Protein AF-A0A950WDY4-F1 (afdb_monomer_lite)

Sequence (77 aa):
MQTKPKRELLTASYDWYRQMRETQPVFFDQKMQTWHLFRYDDVARVLSDHATFSSNESSFLPPEYRNATPISSSLLR

Foldseek 3Di:
DDDDPPVCVVCVVVVVLVVCVVPPQWDQDPVLRDIDHRDPVVVVCLVVPCVVRPPPCCVVDDPVCCCVDPVSVPPDD

Secondary structure (DSSP, 8-state):
--PPPHHHHHHHHHHHHHHHHHH-SEEEETTTTEEEE-SHHHHHHHHH-TTTS---GGGTS-GGGTTSSHHHHHS--

Radius of gyration: 17.26 Å; chains: 1; bounding box: 38×27×49 Å

Structure (mmCIF, N/CA/C/O backbone):
data_AF-A0A950WDY4-F1
#
_entry.id   AF-A0A950WDY4-F1
#
loop_
_atom_site.group_PDB
_atom_site.id
_atom_site.type_symbol
_atom_site.label_atom_id
_atom_site.label_alt_id
_atom_site.label_comp_id
_atom_site.label_asym_id
_atom_site.label_entity_id
_atom_site.label_seq_id
_atom_site.pdbx_PDB_ins_code
_atom_site.Cartn_x
_atom_site.Cartn_y
_atom_site.Cartn_z
_atom_site.occupancy
_atom_site.B_iso_or_equiv
_atom_site.auth_seq_id
_atom_site.auth_comp_id
_atom_site.auth_asym_id
_atom_site.auth_atom_id
_atom_site.pdbx_PDB_model_num
ATOM 1 N N . MET A 1 1 ? 1.003 6.799 35.500 1.00 50.88 1 MET A N 1
ATOM 2 C CA . MET A 1 1 ? 1.161 6.740 34.030 1.00 50.88 1 MET A CA 1
ATOM 3 C C . MET A 1 1 ? 0.493 5.457 33.561 1.00 50.88 1 MET A C 1
ATOM 5 O O . MET A 1 1 ? 0.984 4.391 33.900 1.00 50.88 1 MET A O 1
ATOM 9 N N . GLN A 1 2 ? -0.667 5.540 32.906 1.00 49.94 2 GLN A N 1
ATOM 10 C CA . GLN A 1 2 ? -1.416 4.359 32.459 1.00 49.94 2 GLN A CA 1
ATOM 11 C C . GLN A 1 2 ? -0.763 3.815 31.179 1.00 49.94 2 GLN A C 1
ATOM 13 O O . GLN A 1 2 ? -0.747 4.503 30.159 1.00 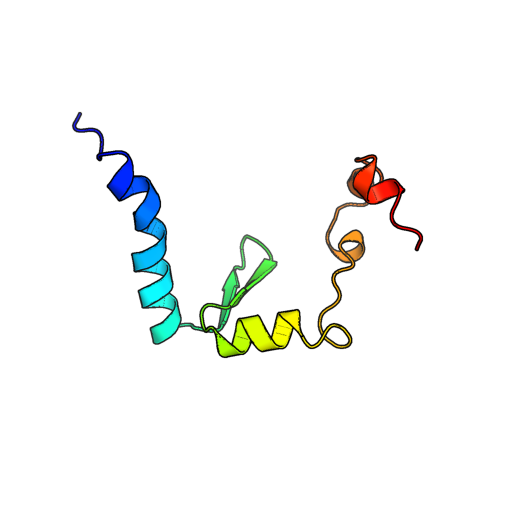49.94 2 GLN A O 1
ATOM 18 N N . THR A 1 3 ? -0.190 2.614 31.223 1.00 60.19 3 THR A N 1
ATOM 19 C CA . THR A 1 3 ? 0.319 1.922 30.032 1.00 60.19 3 THR A CA 1
ATOM 20 C C . THR A 1 3 ? -0.848 1.291 29.277 1.00 60.19 3 THR A C 1
ATOM 22 O O . THR A 1 3 ? -1.668 0.582 29.861 1.00 60.19 3 THR A O 1
ATOM 25 N N . LYS A 1 4 ? -0.950 1.560 27.969 1.00 66.50 4 LYS A N 1
ATOM 26 C CA . LYS A 1 4 ? -1.950 0.903 27.118 1.00 66.50 4 LYS A CA 1
ATOM 27 C C . LYS A 1 4 ? -1.722 -0.618 27.122 1.00 66.50 4 LYS A C 1
ATOM 29 O O . LYS A 1 4 ? -0.569 -1.053 27.045 1.00 66.50 4 LYS A O 1
ATOM 34 N N . PRO A 1 5 ? -2.779 -1.444 27.197 1.00 77.50 5 PRO A N 1
ATOM 35 C CA . PRO A 1 5 ? -2.647 -2.894 27.151 1.00 77.50 5 PRO A CA 1
ATOM 36 C C . PRO A 1 5 ? -2.001 -3.347 25.833 1.00 77.50 5 PRO A C 1
ATOM 38 O O . PRO A 1 5 ? -2.318 -2.842 24.758 1.00 77.50 5 PRO A O 1
ATOM 41 N N . LYS A 1 6 ? -1.123 -4.359 25.902 1.00 74.69 6 LYS A N 1
ATOM 42 C CA . LYS A 1 6 ? -0.336 -4.900 24.771 1.00 74.69 6 LYS A CA 1
ATOM 43 C C . LYS A 1 6 ? -1.155 -5.166 23.498 1.00 74.69 6 LYS A C 1
ATOM 45 O O . LYS A 1 6 ? -0.650 -4.976 22.400 1.00 74.69 6 LYS A O 1
ATOM 50 N N . ARG A 1 7 ? -2.415 -5.594 23.635 1.00 72.75 7 ARG A N 1
ATOM 51 C CA . ARG A 1 7 ? -3.324 -5.840 22.499 1.00 72.75 7 ARG A CA 1
ATOM 52 C C . ARG A 1 7 ? -3.660 -4.569 21.723 1.00 72.75 7 ARG A C 1
ATOM 54 O O . ARG A 1 7 ? -3.685 -4.612 20.504 1.00 72.75 7 ARG A O 1
ATOM 61 N N . GLU A 1 8 ? -3.878 -3.461 22.421 1.00 75.62 8 GLU A N 1
ATOM 62 C CA . GLU A 1 8 ? -4.238 -2.178 21.810 1.00 75.62 8 GLU A CA 1
ATOM 63 C C . GLU A 1 8 ? -3.059 -1.600 21.012 1.00 75.62 8 GLU A C 1
ATOM 65 O O . GLU A 1 8 ? -3.247 -1.031 19.942 1.00 75.62 8 GLU A O 1
ATOM 70 N N . LEU A 1 9 ? -1.826 -1.835 21.477 1.00 74.56 9 LEU A N 1
ATOM 71 C CA . LEU A 1 9 ? -0.608 -1.480 20.740 1.00 74.56 9 LEU A CA 1
ATOM 72 C C . LEU A 1 9 ? -0.462 -2.271 19.432 1.00 74.56 9 LEU A C 1
ATOM 74 O O . LEU A 1 9 ? -0.018 -1.716 18.434 1.00 74.56 9 LEU A O 1
ATOM 78 N N . LEU A 1 10 ? -0.854 -3.550 19.422 1.00 76.44 10 LEU A N 1
ATOM 79 C CA . LEU A 1 10 ? -0.774 -4.401 18.228 1.00 76.44 10 LEU A CA 1
ATOM 80 C C . LEU A 1 10 ? -1.810 -4.026 17.161 1.00 76.44 10 LEU A C 1
ATOM 82 O O . LEU A 1 10 ? -1.600 -4.324 15.988 1.00 76.44 10 LEU A O 1
ATOM 86 N N . THR A 1 11 ? -2.924 -3.401 17.553 1.00 82.31 11 THR A N 1
ATOM 87 C CA . THR A 1 11 ? -4.013 -3.059 16.628 1.00 82.31 11 THR A CA 1
ATOM 88 C C . THR A 1 11 ? -4.054 -1.596 16.220 1.00 82.31 11 THR A C 1
ATOM 90 O O . THR A 1 11 ? -4.738 -1.282 15.251 1.00 82.31 11 THR A O 1
ATOM 93 N N . ALA A 1 12 ? -3.323 -0.712 16.906 1.00 80.25 12 ALA A N 1
ATOM 94 C CA . ALA A 1 12 ? -3.340 0.729 16.647 1.00 80.25 12 ALA A CA 1
ATOM 95 C C . ALA A 1 12 ? -3.070 1.089 15.172 1.00 80.25 12 ALA A C 1
ATOM 97 O O . ALA A 1 12 ? -3.674 2.016 14.636 1.00 80.25 12 ALA A O 1
ATOM 98 N N . SER A 1 13 ? -2.220 0.324 14.480 1.00 84.94 13 SER A N 1
ATOM 99 C CA . SER A 1 13 ? -1.928 0.546 13.059 1.00 84.94 13 SER A CA 1
ATOM 100 C C . SER A 1 13 ? -3.124 0.269 12.138 1.00 84.94 13 SER A C 1
ATOM 102 O O . SER A 1 13 ? -3.222 0.869 11.070 1.00 84.94 13 SER A O 1
ATOM 104 N N . TYR A 1 14 ? -4.057 -0.608 12.529 1.00 89.25 14 TYR A N 1
ATOM 105 C CA . TYR A 1 14 ? -5.193 -0.980 11.678 1.00 89.25 14 TYR A CA 1
ATOM 106 C C . TYR A 1 14 ? -6.220 0.139 11.519 1.00 89.25 14 TYR A C 1
ATOM 108 O O . TYR A 1 14 ? -6.837 0.230 10.453 1.00 89.25 14 TYR A O 1
ATOM 116 N N . ASP A 1 15 ? -6.380 0.990 12.533 1.00 91.06 15 ASP A N 1
ATOM 117 C CA . ASP A 1 15 ? -7.267 2.154 12.454 1.00 91.06 15 ASP A CA 1
ATOM 118 C C . ASP A 1 15 ? -6.738 3.153 11.421 1.00 91.06 15 ASP A C 1
ATOM 120 O O . ASP A 1 15 ? -7.476 3.591 10.536 1.00 91.06 15 ASP A O 1
ATOM 124 N N . TRP A 1 16 ? -5.428 3.413 11.445 1.00 91.06 16 TRP A N 1
ATOM 125 C CA . TRP A 1 16 ? -4.778 4.247 10.437 1.00 91.06 16 TRP A CA 1
ATOM 126 C C . TRP A 1 16 ? -4.886 3.639 9.031 1.00 91.06 16 TRP A C 1
ATOM 128 O O . TRP A 1 16 ? -5.269 4.328 8.086 1.00 91.06 16 TRP A O 1
ATOM 138 N N . TYR A 1 17 ? -4.650 2.331 8.878 1.00 94.19 17 TYR A N 1
ATOM 139 C CA . TYR A 1 17 ? -4.811 1.663 7.580 1.00 94.19 17 TYR A CA 1
ATOM 140 C C . TYR A 1 17 ? -6.247 1.735 7.051 1.00 94.19 17 TYR A C 1
ATOM 142 O O . TYR A 1 17 ? -6.448 1.831 5.839 1.00 94.19 17 TYR A O 1
ATOM 150 N N . ARG A 1 18 ? -7.255 1.689 7.934 1.00 94.56 18 ARG A N 1
ATOM 151 C CA . ARG A 1 18 ? -8.659 1.867 7.542 1.00 94.56 18 ARG A CA 1
ATOM 152 C C . ARG A 1 18 ? -8.891 3.264 6.980 1.00 94.56 18 ARG A C 1
ATOM 154 O O . ARG A 1 18 ? -9.407 3.371 5.873 1.00 94.56 18 ARG A O 1
ATOM 161 N N . GLN A 1 19 ? -8.439 4.295 7.686 1.00 95.44 19 GLN A N 1
ATOM 162 C CA . GLN A 1 19 ? -8.555 5.674 7.217 1.00 95.44 19 GLN A CA 1
ATOM 163 C C 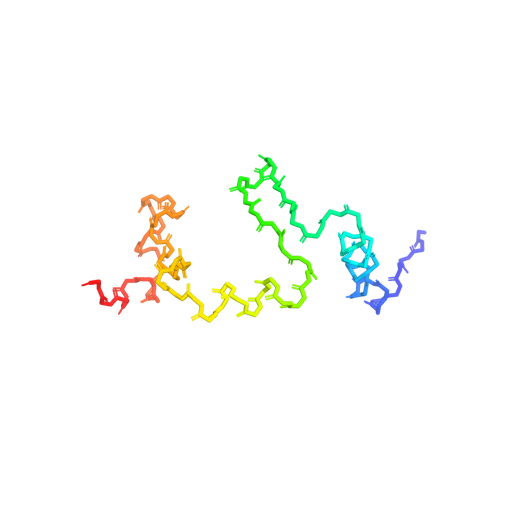. GLN A 1 19 ? -7.847 5.881 5.870 1.00 95.44 19 GLN A C 1
ATOM 165 O O . GLN A 1 19 ? -8.404 6.504 4.964 1.00 95.44 19 GLN A O 1
ATOM 170 N N . MET A 1 20 ? -6.637 5.342 5.702 1.00 97.12 20 MET A N 1
ATOM 171 C CA . MET A 1 20 ? -5.880 5.503 4.459 1.00 97.12 20 MET A CA 1
ATOM 172 C C . MET A 1 20 ? -6.543 4.783 3.275 1.00 97.12 20 MET A C 1
ATOM 174 O O . MET A 1 20 ? -6.584 5.347 2.188 1.00 97.12 20 MET A O 1
ATOM 178 N N . ARG A 1 21 ? -7.161 3.606 3.469 1.00 96.75 21 ARG A N 1
ATOM 179 C CA . ARG A 1 21 ? -7.935 2.925 2.403 1.00 96.75 21 ARG A CA 1
ATOM 180 C C . ARG A 1 21 ? -9.061 3.779 1.816 1.00 96.75 21 ARG A C 1
ATOM 182 O O . ARG A 1 21 ? -9.358 3.653 0.623 1.00 96.75 21 ARG A O 1
ATOM 189 N N . GLU A 1 22 ? -9.696 4.590 2.657 1.00 96.81 22 GLU A N 1
ATOM 190 C CA . GLU A 1 22 ? -10.831 5.441 2.288 1.00 96.81 22 GLU A CA 1
ATOM 191 C C . GLU A 1 22 ? -10.377 6.785 1.715 1.00 96.81 22 GLU A C 1
ATOM 193 O O . GLU A 1 22 ? -10.958 7.266 0.746 1.00 96.81 22 GLU A O 1
ATOM 198 N N . THR A 1 23 ? -9.325 7.374 2.286 1.00 97.38 23 THR A N 1
ATOM 199 C CA . THR A 1 23 ? -8.907 8.748 1.970 1.00 97.38 23 THR A CA 1
ATOM 200 C C . THR A 1 23 ? -7.785 8.818 0.936 1.00 97.38 23 THR A C 1
ATOM 202 O O . THR A 1 23 ? -7.884 9.572 -0.027 1.00 97.38 23 THR A O 1
ATOM 205 N N . GLN A 1 24 ? -6.720 8.036 1.118 1.00 97.50 24 GLN A N 1
ATOM 206 C CA . GLN A 1 24 ? -5.502 8.064 0.304 1.00 97.50 24 GLN A CA 1
ATOM 207 C C . GLN A 1 24 ? -4.985 6.630 0.102 1.00 97.50 24 GLN A C 1
ATOM 209 O O . GLN A 1 24 ? -3.992 6.229 0.713 1.00 97.50 24 GLN A O 1
ATOM 214 N N . PRO A 1 25 ? -5.675 5.822 -0.725 1.00 96.81 25 PRO A N 1
ATOM 215 C CA . PRO A 1 25 ? -5.376 4.396 -0.873 1.00 96.81 25 PRO A CA 1
ATOM 216 C C . PRO A 1 25 ? -4.002 4.119 -1.496 1.00 96.81 25 PRO A C 1
ATOM 218 O O . PRO A 1 25 ? -3.447 3.042 -1.279 1.00 96.81 25 PRO A O 1
ATOM 221 N N . VAL A 1 26 ? -3.466 5.104 -2.221 1.00 97.75 26 VAL A N 1
ATOM 222 C CA . VAL A 1 26 ? -2.101 5.162 -2.740 1.00 97.75 26 VAL A CA 1
ATOM 223 C C . VAL A 1 26 ? -1.496 6.470 -2.244 1.00 97.75 26 VAL A C 1
ATOM 225 O O . VAL A 1 26 ? -1.968 7.547 -2.608 1.00 97.75 26 VAL A O 1
ATOM 228 N N . PHE A 1 27 ? -0.491 6.385 -1.380 1.00 96.94 27 PHE A N 1
ATOM 229 C CA . PHE A 1 27 ? 0.090 7.541 -0.699 1.00 96.94 27 PHE A CA 1
ATOM 230 C C . PHE A 1 27 ? 1.607 7.535 -0.844 1.00 96.94 27 PHE A C 1
ATOM 232 O O . PHE A 1 27 ? 2.247 6.522 -0.573 1.00 96.94 27 PHE A O 1
ATOM 239 N N . PHE A 1 28 ? 2.183 8.668 -1.238 1.00 96.69 28 PHE A N 1
ATOM 240 C CA . PHE A 1 28 ? 3.630 8.841 -1.271 1.00 96.69 28 PHE A CA 1
ATOM 241 C C . PHE A 1 28 ? 4.122 9.427 0.054 1.00 96.69 28 PHE A C 1
ATOM 243 O O . PHE A 1 28 ? 3.818 10.575 0.386 1.00 96.69 28 PHE A O 1
ATOM 250 N N . ASP A 1 29 ? 4.908 8.652 0.797 1.00 95.06 29 ASP A N 1
ATOM 251 C CA . ASP A 1 29 ? 5.598 9.134 1.986 1.00 95.06 29 ASP A CA 1
ATOM 252 C C . ASP A 1 29 ? 6.872 9.870 1.559 1.00 95.06 29 ASP A C 1
ATOM 254 O O . ASP A 1 29 ? 7.872 9.265 1.169 1.00 95.06 29 ASP A O 1
ATOM 258 N N . GLN A 1 30 ? 6.844 11.200 1.654 1.00 94.75 30 GLN A N 1
ATOM 259 C CA . GLN A 1 30 ? 7.981 12.052 1.303 1.00 94.75 30 GLN A CA 1
ATOM 260 C C . GLN A 1 30 ? 9.195 11.857 2.217 1.00 94.75 30 GLN A C 1
ATOM 262 O O . GLN A 1 30 ? 10.321 12.129 1.806 1.00 94.75 30 GLN A O 1
ATOM 267 N N . LYS A 1 31 ? 9.008 11.409 3.456 1.00 92.31 31 LYS A N 1
ATOM 268 C CA . LYS A 1 31 ? 10.122 11.175 4.377 1.00 92.31 31 LYS A CA 1
ATOM 269 C C . LYS A 1 31 ? 10.850 9.885 4.016 1.00 92.31 31 LYS A C 1
ATOM 271 O O . LYS A 1 31 ? 12.076 9.851 4.043 1.00 92.31 31 LYS A O 1
ATOM 276 N N . MET A 1 32 ? 10.096 8.840 3.688 1.00 87.31 32 MET A N 1
ATOM 277 C CA . MET A 1 32 ? 10.642 7.535 3.307 1.00 87.31 32 MET A CA 1
ATOM 278 C C . MET A 1 32 ? 10.939 7.416 1.807 1.00 87.31 32 MET A C 1
ATOM 280 O O . MET A 1 32 ? 11.563 6.442 1.398 1.00 87.31 32 MET A O 1
ATOM 284 N N . GLN A 1 33 ? 10.501 8.389 1.001 1.00 90.88 33 GLN A N 1
ATOM 285 C CA . GLN A 1 33 ? 10.581 8.367 -0.463 1.00 90.88 33 GLN A CA 1
ATOM 286 C C . GLN A 1 33 ? 9.992 7.073 -1.046 1.00 90.88 33 GLN A C 1
ATOM 288 O O . GLN A 1 33 ? 10.567 6.451 -1.937 1.00 90.88 33 GLN A O 1
ATOM 293 N N . THR A 1 34 ? 8.842 6.647 -0.516 1.00 91.56 34 THR A N 1
ATOM 294 C CA . THR A 1 34 ? 8.204 5.380 -0.891 1.00 91.56 34 THR A CA 1
ATOM 295 C C . THR A 1 34 ? 6.699 5.518 -1.070 1.00 91.56 34 THR A C 1
ATOM 297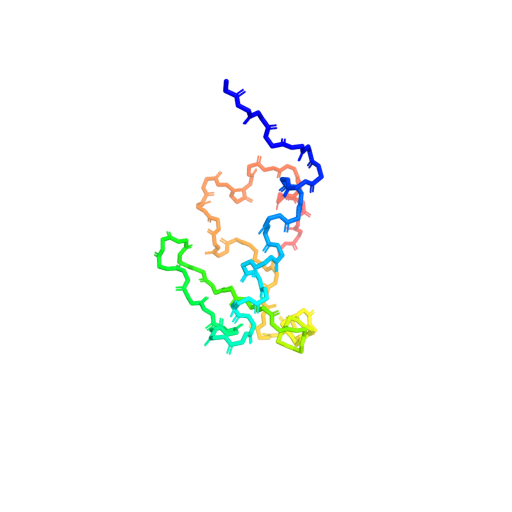 O O . THR A 1 34 ? 6.077 6.452 -0.563 1.00 91.56 34 THR A O 1
ATOM 300 N N . TRP A 1 35 ? 6.111 4.571 -1.794 1.00 95.31 35 TRP A N 1
ATOM 301 C CA . TRP A 1 35 ? 4.672 4.483 -2.002 1.00 95.31 35 TRP A CA 1
ATOM 302 C C . TRP A 1 35 ? 4.059 3.453 -1.055 1.00 95.31 35 TRP A C 1
ATOM 304 O O . TRP A 1 35 ? 4.478 2.297 -1.012 1.00 95.31 35 TRP A O 1
ATOM 314 N N . HIS A 1 36 ? 3.023 3.862 -0.330 1.00 95.94 36 HIS A N 1
ATOM 315 C CA . HIS A 1 36 ? 2.179 2.985 0.467 1.00 95.94 36 HIS A CA 1
ATOM 316 C C . HIS A 1 36 ? 0.892 2.663 -0.287 1.00 95.94 36 HIS A C 1
ATOM 318 O O . HIS A 1 36 ? 0.215 3.561 -0.792 1.00 95.94 36 HIS A O 1
ATOM 324 N N . LEU A 1 37 ? 0.549 1.376 -0.314 1.00 97.38 37 LEU A N 1
ATOM 325 C CA . LEU A 1 37 ? -0.673 0.849 -0.911 1.00 97.38 37 LEU A CA 1
ATOM 326 C C . LEU A 1 37 ? -1.523 0.221 0.186 1.00 97.38 37 LEU A C 1
ATOM 328 O O . LEU A 1 37 ? -1.041 -0.627 0.939 1.00 97.38 37 LEU A O 1
ATOM 332 N N . PHE A 1 38 ? -2.782 0.639 0.286 1.00 96.69 38 PHE A N 1
ATOM 333 C CA . PHE A 1 38 ? -3.650 0.224 1.390 1.00 96.69 38 PHE A CA 1
ATOM 334 C C . PHE A 1 38 ? -4.790 -0.704 0.965 1.00 96.69 38 PHE A C 1
ATOM 336 O O . PHE A 1 38 ? -5.354 -1.396 1.820 1.00 96.69 38 PHE A O 1
ATOM 343 N N . ARG A 1 39 ? -5.161 -0.721 -0.322 1.00 96.62 39 ARG A N 1
ATOM 344 C CA . ARG A 1 39 ? -6.214 -1.604 -0.843 1.00 96.62 39 ARG A CA 1
ATOM 345 C C . ARG A 1 39 ? -5.637 -2.950 -1.252 1.00 96.62 39 ARG A C 1
ATOM 347 O O . ARG A 1 39 ? -4.518 -3.040 -1.744 1.00 96.62 39 ARG A O 1
ATOM 354 N N . TYR A 1 40 ? -6.442 -3.991 -1.062 1.00 96.94 40 TYR A N 1
ATOM 355 C CA . TYR A 1 40 ? -6.048 -5.358 -1.380 1.00 96.94 40 TYR A CA 1
ATOM 356 C C . TYR A 1 40 ? -5.709 -5.525 -2.865 1.00 96.94 40 TYR A C 1
ATOM 358 O O . TYR A 1 40 ? -4.662 -6.077 -3.177 1.00 96.94 40 TYR A O 1
ATOM 366 N N . ASP A 1 41 ? -6.540 -4.990 -3.761 1.00 97.81 41 ASP A N 1
ATOM 367 C CA . ASP A 1 41 ? -6.355 -5.146 -5.209 1.00 97.81 41 ASP A CA 1
ATOM 368 C C . ASP A 1 41 ? -5.043 -4.518 -5.701 1.00 97.81 41 ASP A C 1
ATOM 370 O O . ASP A 1 41 ? -4.333 -5.113 -6.512 1.00 97.81 41 ASP A O 1
ATOM 374 N N . ASP A 1 42 ? -4.679 -3.352 -5.156 1.00 97.19 42 ASP A N 1
ATOM 375 C CA . ASP A 1 42 ? -3.426 -2.664 -5.486 1.00 97.19 42 ASP A CA 1
ATOM 376 C C . ASP A 1 42 ? -2.215 -3.493 -5.038 1.00 97.19 42 ASP A C 1
ATOM 378 O O . ASP A 1 42 ? -1.271 -3.701 -5.802 1.00 97.19 42 ASP A O 1
ATOM 382 N N . VAL A 1 43 ? -2.264 -4.025 -3.813 1.00 96.75 43 VAL A N 1
ATOM 383 C CA . VAL A 1 43 ? -1.205 -4.887 -3.270 1.00 96.75 43 VAL A CA 1
ATOM 384 C C . VAL A 1 43 ? -1.097 -6.186 -4.072 1.00 96.75 43 VAL A C 1
ATOM 386 O O . VAL A 1 43 ? 0.001 -6.572 -4.468 1.00 96.75 43 VAL A O 1
ATOM 389 N N . ALA A 1 44 ? -2.220 -6.846 -4.356 1.00 97.81 44 ALA A N 1
ATOM 390 C CA . ALA A 1 44 ? -2.253 -8.089 -5.121 1.00 97.81 44 ALA A CA 1
ATOM 391 C C . ALA A 1 44 ? -1.668 -7.902 -6.529 1.00 97.81 44 ALA A C 1
ATOM 393 O O . ALA A 1 44 ? -0.899 -8.748 -6.995 1.00 97.81 44 ALA A O 1
ATOM 394 N N . ARG A 1 45 ? -1.971 -6.774 -7.182 1.00 97.25 45 ARG A N 1
ATOM 395 C CA . ARG A 1 45 ? -1.395 -6.422 -8.483 1.00 97.25 45 ARG A CA 1
ATOM 396 C C . ARG A 1 45 ? 0.118 -6.256 -8.405 1.00 97.25 45 ARG A C 1
ATOM 398 O O . ARG A 1 45 ? 0.814 -6.871 -9.208 1.00 97.25 45 ARG A O 1
ATOM 405 N N . VAL A 1 46 ? 0.622 -5.461 -7.459 1.00 96.44 46 VAL A N 1
ATOM 406 C CA . VAL A 1 46 ? 2.069 -5.214 -7.317 1.00 96.44 46 VAL A CA 1
ATOM 407 C C . VAL A 1 46 ? 2.836 -6.504 -7.065 1.00 96.44 46 VAL A C 1
ATOM 409 O O . VAL A 1 46 ? 3.883 -6.722 -7.663 1.00 96.44 46 VAL A O 1
ATOM 412 N N . LEU A 1 47 ? 2.294 -7.382 -6.222 1.00 94.81 47 LEU A N 1
ATOM 413 C CA . LEU A 1 47 ? 2.933 -8.660 -5.917 1.00 94.81 47 LEU A CA 1
ATOM 414 C C . LEU A 1 47 ? 2.893 -9.653 -7.090 1.00 94.81 47 LEU A C 1
ATOM 416 O O . LEU A 1 47 ? 3.723 -10.556 -7.138 1.00 94.81 47 LEU A O 1
ATOM 420 N N . SER A 1 48 ? 1.949 -9.504 -8.024 1.00 96.44 48 SER A N 1
ATOM 421 C CA . SER A 1 48 ? 1.798 -10.414 -9.169 1.00 96.44 48 SER A CA 1
ATOM 422 C C . SER A 1 48 ? 2.546 -9.932 -10.421 1.00 96.44 48 SER A C 1
ATOM 424 O O . SER A 1 48 ? 3.104 -10.741 -11.165 1.00 96.44 48 SER A O 1
ATOM 426 N N . ASP A 1 49 ? 2.582 -8.619 -10.660 1.00 96.75 49 ASP A N 1
ATOM 427 C CA . ASP A 1 49 ? 3.211 -7.990 -11.828 1.00 96.75 49 ASP A CA 1
ATOM 428 C C . ASP A 1 49 ? 4.695 -7.672 -11.575 1.00 96.75 49 ASP A C 1
ATOM 430 O O . ASP A 1 49 ? 5.122 -6.521 -11.496 1.00 96.75 49 ASP A O 1
ATOM 434 N N . HIS A 1 50 ? 5.501 -8.724 -11.452 1.00 93.19 50 HIS A N 1
ATOM 435 C CA . HIS A 1 50 ? 6.942 -8.618 -11.204 1.00 93.19 50 HIS A CA 1
ATOM 436 C C . HIS A 1 50 ? 7.731 -7.977 -12.362 1.00 93.19 50 HIS A C 1
ATOM 438 O O . HIS A 1 50 ? 8.865 -7.538 -12.163 1.00 93.19 50 HIS A O 1
ATOM 444 N N . ALA A 1 51 ? 7.152 -7.924 -13.569 1.00 93.81 51 ALA A N 1
ATOM 445 C CA . ALA A 1 51 ? 7.754 -7.257 -14.721 1.00 93.81 51 ALA A CA 1
ATOM 446 C C . ALA A 1 51 ? 7.742 -5.731 -14.547 1.00 93.81 51 ALA A C 1
ATOM 448 O O . ALA A 1 51 ? 8.719 -5.063 -14.888 1.00 93.81 51 ALA A O 1
ATOM 449 N N . THR A 1 52 ? 6.665 -5.191 -13.971 1.00 93.94 52 THR A N 1
ATOM 450 C CA . THR A 1 52 ? 6.565 -3.769 -13.619 1.00 93.94 52 THR A CA 1
ATOM 451 C C . THR A 1 52 ? 7.179 -3.475 -12.246 1.00 93.94 52 THR A C 1
ATOM 453 O O . THR A 1 52 ? 7.841 -2.451 -12.070 1.00 93.94 52 THR A O 1
ATOM 456 N N . PHE A 1 53 ? 6.991 -4.367 -11.267 1.00 92.75 53 PHE A N 1
ATOM 457 C CA . PHE A 1 53 ? 7.411 -4.182 -9.875 1.00 92.75 53 PHE A CA 1
ATOM 458 C C . PHE A 1 53 ? 8.479 -5.205 -9.474 1.00 92.75 53 PHE A C 1
ATOM 460 O O . PHE A 1 53 ? 8.190 -6.307 -9.014 1.00 92.75 53 PHE A O 1
ATOM 467 N N . SER A 1 54 ? 9.746 -4.831 -9.638 1.00 90.06 54 SER A N 1
ATOM 468 C CA . SER A 1 54 ? 10.865 -5.719 -9.323 1.00 90.06 54 SER A CA 1
ATOM 469 C C . SER A 1 54 ? 11.066 -5.898 -7.816 1.00 90.06 54 SER A C 1
ATOM 471 O O . SER A 1 54 ? 11.042 -4.933 -7.055 1.00 90.06 54 SER A O 1
ATOM 473 N N . SER A 1 55 ? 11.391 -7.122 -7.394 1.00 87.44 55 SER A N 1
ATOM 474 C CA . SER A 1 55 ? 11.897 -7.404 -6.042 1.00 87.44 55 SER A CA 1
ATOM 475 C C . SER A 1 55 ? 13.389 -7.089 -5.875 1.00 87.44 55 SER A C 1
ATOM 477 O O . SER A 1 55 ? 13.951 -7.334 -4.812 1.00 87.44 55 SER A O 1
ATOM 479 N N . ASN A 1 56 ? 14.058 -6.570 -6.911 1.00 83.69 56 ASN A N 1
ATOM 480 C CA . ASN A 1 56 ? 15.475 -6.237 -6.852 1.00 83.69 56 ASN A CA 1
ATOM 481 C C . ASN A 1 56 ? 15.727 -5.024 -5.938 1.00 83.69 56 ASN A C 1
ATOM 483 O O . ASN A 1 56 ? 15.628 -3.865 -6.345 1.00 83.69 56 ASN A O 1
ATOM 487 N N . GLU A 1 57 ? 16.127 -5.309 -4.704 1.00 74.50 57 GLU A N 1
ATOM 488 C CA . GLU A 1 57 ? 16.424 -4.324 -3.661 1.00 74.50 57 GLU A CA 1
ATOM 489 C C . GLU A 1 57 ? 17.708 -3.516 -3.906 1.00 74.50 57 GLU A C 1
ATOM 491 O O . GLU A 1 57 ? 17.900 -2.450 -3.316 1.00 74.50 57 GLU A O 1
ATOM 496 N N . SER A 1 58 ? 18.584 -3.970 -4.811 1.00 71.44 58 SER A N 1
ATOM 497 C CA . SER A 1 58 ? 19.880 -3.315 -5.043 1.00 71.44 58 SER A CA 1
ATOM 498 C C . SER A 1 58 ? 19.756 -1.873 -5.546 1.00 71.44 58 SER A C 1
ATOM 500 O O . SER A 1 58 ? 20.665 -1.070 -5.332 1.00 71.44 58 SER A O 1
ATOM 502 N N . SER A 1 59 ? 18.633 -1.518 -6.170 1.00 67.88 59 SER A N 1
ATOM 503 C CA . SER A 1 59 ? 18.356 -0.149 -6.614 1.00 67.88 59 SER A CA 1
ATOM 504 C C . SER A 1 59 ? 17.999 0.802 -5.466 1.00 67.88 59 SER A C 1
ATOM 506 O O . SER A 1 59 ? 18.176 2.006 -5.622 1.00 67.88 59 SER A O 1
ATOM 508 N N . PHE A 1 60 ? 17.536 0.284 -4.323 1.00 70.38 60 PHE A N 1
ATOM 509 C CA . PHE A 1 60 ? 17.050 1.082 -3.188 1.00 70.38 60 PHE A CA 1
ATOM 510 C C . PHE A 1 60 ? 17.989 1.056 -1.978 1.00 70.38 60 PHE A C 1
ATOM 512 O O . PHE A 1 60 ? 17.950 1.966 -1.151 1.00 70.38 60 PHE A O 1
ATOM 519 N N . LEU A 1 61 ? 18.851 0.043 -1.871 1.00 70.31 61 LEU A N 1
ATOM 520 C CA . LEU A 1 61 ? 19.868 -0.013 -0.827 1.00 70.31 61 LEU A CA 1
ATOM 521 C C . LEU A 1 61 ? 21.092 0.844 -1.190 1.00 70.31 61 LEU A C 1
ATOM 523 O O . LEU A 1 61 ? 21.591 0.742 -2.323 1.00 70.31 61 LEU A O 1
ATOM 527 N N . PRO A 1 62 ? 21.630 1.629 -0.234 1.00 70.94 62 PRO A N 1
ATOM 528 C CA . PRO A 1 62 ? 22.924 2.275 -0.407 1.00 70.94 62 PRO A CA 1
ATOM 529 C C . PRO A 1 62 ? 24.008 1.244 -0.777 1.00 70.94 62 PRO A C 1
ATOM 531 O O . PRO A 1 62 ? 23.91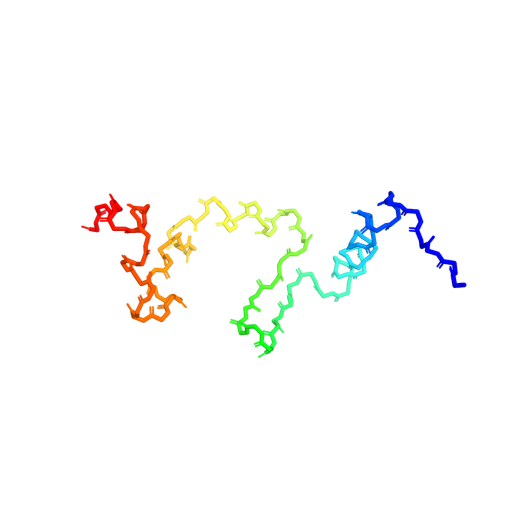6 0.088 -0.341 1.00 70.94 62 PRO A O 1
ATOM 534 N N . PRO A 1 63 ? 25.019 1.613 -1.589 1.00 69.75 63 PRO A N 1
ATOM 535 C CA . PRO A 1 63 ? 26.032 0.683 -2.093 1.00 69.75 63 PRO A CA 1
ATOM 536 C C . PRO A 1 63 ? 26.693 -0.171 -1.007 1.00 69.75 63 PRO A C 1
ATOM 538 O O . PRO A 1 63 ? 26.947 -1.355 -1.227 1.00 69.75 63 PRO A O 1
ATOM 541 N N . GLU A 1 64 ? 26.907 0.410 0.170 1.00 72.75 64 GLU A N 1
ATOM 542 C CA . GLU A 1 64 ? 27.488 -0.235 1.344 1.00 72.75 64 GLU A CA 1
ATOM 543 C C . GLU A 1 64 ? 26.635 -1.384 1.915 1.00 72.75 64 GLU A C 1
ATOM 545 O O . GLU A 1 64 ? 27.187 -2.287 2.541 1.00 72.75 64 GLU A O 1
ATOM 550 N N . TYR A 1 65 ? 25.323 -1.420 1.647 1.00 67.75 65 TYR A N 1
ATOM 551 C CA . TYR A 1 65 ? 24.417 -2.477 2.121 1.00 67.75 65 TYR A CA 1
ATOM 552 C C . TYR A 1 65 ? 24.158 -3.588 1.099 1.00 67.75 65 TYR A C 1
ATOM 554 O O . TYR A 1 65 ? 23.638 -4.640 1.468 1.00 67.75 65 TYR A O 1
ATOM 562 N N . ARG A 1 66 ? 24.556 -3.415 -0.169 1.00 63.44 66 ARG A N 1
ATOM 563 C CA . ARG A 1 66 ? 24.258 -4.381 -1.249 1.00 63.44 66 ARG A CA 1
ATOM 564 C C . ARG A 1 66 ? 24.864 -5.772 -1.005 1.00 63.44 66 ARG A C 1
ATOM 566 O O . ARG A 1 66 ? 24.274 -6.769 -1.403 1.00 63.44 66 ARG A O 1
ATOM 573 N N . ASN A 1 67 ? 25.976 -5.845 -0.270 1.00 65.44 67 ASN A N 1
ATOM 574 C CA . ASN A 1 67 ? 26.649 -7.094 0.124 1.00 65.44 67 ASN A CA 1
ATOM 575 C C . ASN A 1 67 ? 26.724 -7.276 1.650 1.00 65.44 67 ASN A C 1
ATOM 577 O O . ASN A 1 67 ? 27.475 -8.120 2.133 1.00 65.44 67 ASN A O 1
ATOM 581 N N . ALA A 1 68 ? 26.000 -6.458 2.423 1.00 64.12 68 ALA A N 1
ATOM 582 C CA . ALA A 1 68 ? 26.153 -6.417 3.877 1.00 64.12 68 ALA A CA 1
ATOM 583 C C . ALA A 1 68 ? 25.563 -7.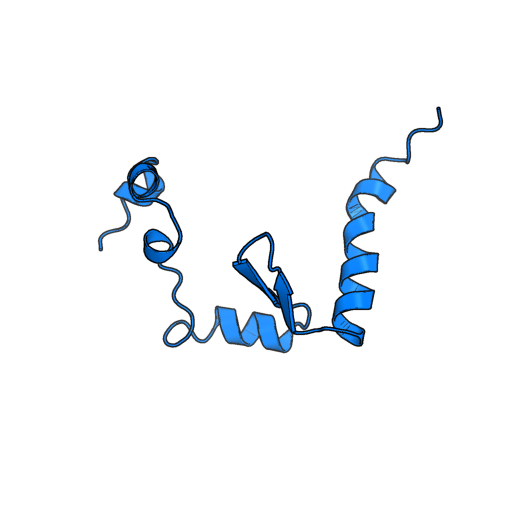641 4.589 1.00 64.12 68 ALA A C 1
ATOM 585 O O . ALA A 1 68 ? 25.798 -7.820 5.784 1.00 64.12 68 ALA A O 1
ATOM 586 N N . THR A 1 69 ? 24.812 -8.491 3.880 1.00 62.94 69 THR A N 1
ATOM 587 C CA . THR A 1 69 ? 24.287 -9.734 4.446 1.00 62.94 69 THR A 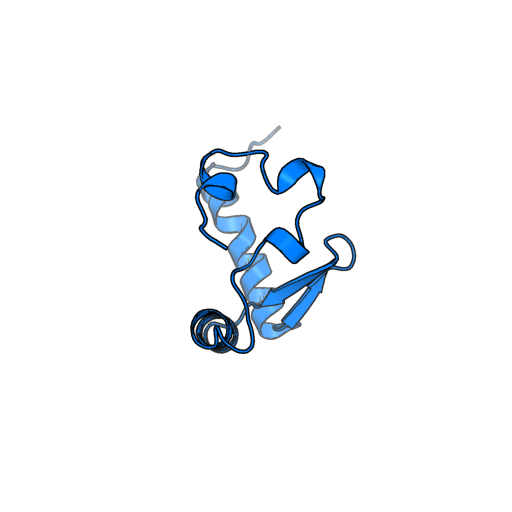CA 1
ATOM 588 C C . THR A 1 69 ? 24.627 -10.942 3.566 1.00 62.94 69 THR A C 1
ATOM 590 O O . THR A 1 69 ? 24.655 -10.829 2.337 1.00 62.94 69 THR A O 1
ATOM 593 N N . PRO A 1 70 ? 24.840 -12.130 4.165 1.00 64.94 70 PRO A N 1
ATOM 594 C CA . PRO A 1 70 ? 24.985 -13.382 3.417 1.00 64.94 70 PRO A CA 1
ATOM 595 C C . PRO A 1 70 ? 23.787 -13.678 2.501 1.00 64.94 70 PRO A C 1
ATOM 597 O O . PRO A 1 70 ? 23.935 -14.334 1.478 1.00 64.94 70 PRO A O 1
ATOM 600 N N . ILE A 1 71 ? 22.597 -13.175 2.857 1.00 64.31 71 ILE A N 1
ATOM 601 C CA . ILE A 1 71 ? 21.377 -13.319 2.056 1.00 64.31 71 ILE A CA 1
ATOM 602 C C . ILE A 1 71 ? 21.465 -12.450 0.794 1.00 64.31 71 ILE A C 1
ATOM 604 O O . ILE A 1 71 ? 21.223 -12.955 -0.298 1.00 64.31 71 ILE A O 1
ATOM 608 N N . SER A 1 72 ? 21.882 -11.183 0.912 1.00 60.91 72 SER A N 1
ATOM 609 C CA . SER A 1 72 ? 21.981 -10.279 -0.245 1.00 60.91 72 SER A CA 1
ATOM 610 C C . SER A 1 72 ? 23.113 -10.659 -1.204 1.00 60.91 72 SER A C 1
ATOM 612 O O . SER A 1 72 ? 22.980 -10.498 -2.412 1.00 60.91 72 SER A O 1
ATOM 614 N N . SER A 1 73 ? 24.209 -11.211 -0.677 1.00 60.62 73 SER A N 1
ATOM 615 C CA . SER A 1 73 ? 25.371 -11.643 -1.469 1.00 60.62 73 SER A CA 1
ATOM 616 C C . SER A 1 73 ? 25.177 -12.985 -2.187 1.00 60.62 73 SER A C 1
ATOM 618 O O . SER A 1 73 ? 25.913 -13.276 -3.126 1.00 60.62 73 SER A O 1
ATOM 620 N N . SER A 1 74 ? 24.186 -13.787 -1.779 1.00 64.31 74 SER A N 1
ATOM 621 C CA . SER A 1 74 ? 23.870 -15.094 -2.381 1.00 64.31 74 SER A CA 1
ATOM 622 C C . SER A 1 74 ? 22.788 -15.027 -3.471 1.00 64.31 74 SER A C 1
ATOM 624 O O . SER A 1 74 ? 22.543 -16.008 -4.175 1.00 64.31 74 SER A O 1
ATOM 626 N N . LEU A 1 75 ? 22.136 -13.872 -3.652 1.00 65.12 75 LEU A N 1
ATOM 627 C CA . LEU A 1 75 ? 21.256 -13.646 -4.798 1.00 65.12 75 LEU A CA 1
ATOM 628 C C . LEU A 1 75 ? 22.120 -13.560 -6.065 1.00 65.12 75 LEU A C 1
ATOM 630 O O . LEU A 1 75 ? 22.734 -12.530 -6.340 1.00 65.12 75 LEU A O 1
ATOM 634 N N . LEU A 1 76 ? 22.194 -14.663 -6.818 1.00 51.72 76 LEU A N 1
ATOM 635 C CA . LEU A 1 76 ? 22.793 -14.692 -8.153 1.00 51.72 76 LEU A CA 1
ATOM 636 C C . LEU A 1 76 ? 22.100 -13.629 -9.014 1.00 51.72 76 LEU A C 1
ATOM 638 O O . LEU A 1 76 ? 20.891 -13.698 -9.241 1.00 51.72 76 LEU A O 1
ATOM 642 N N . ARG A 1 77 ? 22.872 -12.623 -9.419 1.00 56.25 77 ARG A N 1
ATOM 643 C CA . ARG A 1 77 ? 22.433 -11.508 -10.258 1.00 56.25 77 ARG A CA 1
ATOM 644 C C . ARG A 1 77 ? 22.560 -11.850 -11.734 1.00 56.25 77 ARG A C 1
ATOM 646 O O . ARG A 1 77 ? 23.536 -12.551 -12.080 1.00 56.25 77 ARG A O 1
#

pLDDT: mean 82.76, std 14.59, range [49.94, 97.81]